Protein AF-A0A432TFU2-F1 (afdb_monomer_lite)

Secondary structure (DSSP, 8-state):
--GGGGTPPP------EEEEEEE-SS-EEEEEEETTEEEEEEEEHHHHHHHHHHHHHHHHTT-

Radius of gyration: 17.06 Å; chains: 1; bounding box: 33×34×44 Å

Sequence (63 aa):
ALDVLDSKPASHTFKIELICIVDSNNKGMYVSRTMKGEMMLPNSRLMHWAKQIFGWWYLRGYR

Structure (mmCIF, N/CA/C/O backbone):
data_AF-A0A432TFU2-F1
#
_entry.id   AF-A0A432TFU2-F1
#
loop_
_atom_site.group_PDB
_atom_site.id
_atom_site.type_symbol
_atom_site.label_atom_id
_atom_site.label_alt_id
_atom_site.label_comp_id
_atom_site.label_asym_id
_atom_site.label_entity_id
_atom_site.label_seq_id
_atom_site.pdbx_PDB_ins_code
_atom_site.Cartn_x
_atom_site.Cartn_y
_atom_site.Cartn_z
_atom_site.occupancy
_atom_site.B_iso_or_equiv
_atom_site.auth_seq_id
_atom_site.auth_comp_id
_atom_site.auth_asym_id
_atom_site.auth_atom_id
_atom_site.pdbx_PDB_model_num
ATOM 1 N N . ALA A 1 1 ? 13.023 6.557 -15.482 1.00 65.56 1 ALA A N 1
ATOM 2 C CA . ALA A 1 1 ? 12.912 7.171 -16.820 1.00 65.56 1 ALA A CA 1
ATOM 3 C C . ALA A 1 1 ? 11.974 6.307 -17.653 1.00 65.56 1 ALA A C 1
ATOM 5 O O . ALA A 1 1 ? 11.843 5.134 -17.329 1.00 65.56 1 ALA A O 1
ATOM 6 N N . LEU A 1 2 ? 11.267 6.868 -18.634 1.00 78.88 2 LEU A N 1
ATOM 7 C CA . LEU A 1 2 ? 10.362 6.089 -19.485 1.00 78.88 2 LEU A CA 1
ATOM 8 C C . LEU A 1 2 ? 11.166 5.469 -20.637 1.00 78.88 2 LEU A C 1
ATOM 10 O O . LEU A 1 2 ? 11.686 6.213 -21.461 1.00 78.88 2 LEU A O 1
ATOM 14 N N . ASP A 1 3 ? 11.239 4.135 -20.710 1.00 85.81 3 ASP A N 1
ATOM 15 C CA . ASP A 1 3 ? 12.059 3.386 -21.688 1.00 85.81 3 ASP A CA 1
ATOM 16 C C . ASP A 1 3 ? 11.788 3.772 -23.152 1.00 85.81 3 ASP A C 1
ATOM 18 O O . ASP A 1 3 ? 12.696 3.780 -23.983 1.00 85.81 3 ASP A O 1
ATOM 22 N N . VAL A 1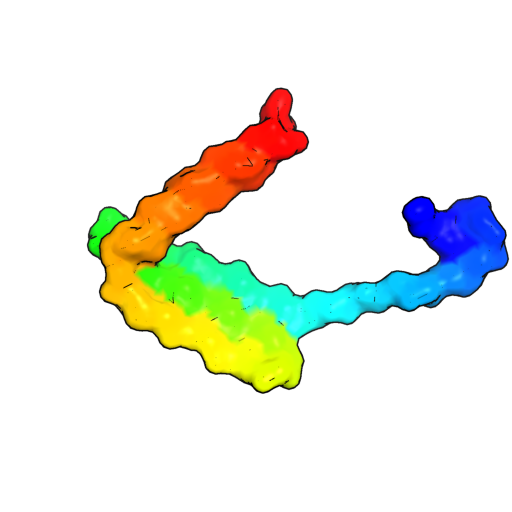 4 ? 10.544 4.160 -23.454 1.00 85.12 4 VAL A N 1
ATOM 23 C CA . VAL A 1 4 ? 10.126 4.604 -24.791 1.00 85.12 4 VAL A CA 1
ATOM 24 C C . VAL A 1 4 ? 10.857 5.869 -25.252 1.00 85.12 4 VAL A C 1
ATOM 26 O O . VAL A 1 4 ? 11.101 6.028 -26.444 1.00 85.12 4 VAL A O 1
ATOM 29 N N . LEU A 1 5 ? 11.244 6.754 -24.324 1.00 86.62 5 LEU A N 1
ATOM 30 C CA . LEU A 1 5 ? 11.980 7.981 -24.648 1.00 86.62 5 LEU A CA 1
ATOM 31 C C . LEU A 1 5 ? 13.436 7.685 -25.035 1.00 86.62 5 LEU A C 1
ATOM 33 O O . LEU A 1 5 ? 14.028 8.437 -25.802 1.00 86.62 5 LEU A O 1
ATOM 37 N N . ASP A 1 6 ? 13.971 6.554 -24.573 1.00 90.38 6 ASP A N 1
ATOM 38 C CA . ASP A 1 6 ? 15.315 6.068 -24.894 1.00 90.38 6 ASP A CA 1
ATOM 39 C C . ASP A 1 6 ? 15.316 5.086 -26.083 1.00 90.38 6 ASP A C 1
ATOM 41 O O . ASP A 1 6 ? 16.310 4.398 -26.315 1.00 90.38 6 ASP A O 1
ATOM 45 N N . SER A 1 7 ? 14.208 4.977 -26.833 1.00 88.75 7 SER A N 1
ATOM 46 C CA . SER A 1 7 ? 14.028 3.993 -27.920 1.00 88.75 7 SER A CA 1
ATOM 47 C C . SER A 1 7 ? 14.231 2.531 -27.487 1.00 88.75 7 SER A C 1
ATOM 49 O O . SER A 1 7 ? 14.569 1.671 -28.302 1.00 88.75 7 SER A O 1
ATOM 51 N N . LYS A 1 8 ? 14.022 2.227 -26.200 1.00 90.62 8 LYS A N 1
ATOM 52 C CA . LYS A 1 8 ? 14.082 0.869 -25.647 1.00 90.62 8 LYS A CA 1
ATOM 53 C C . LYS A 1 8 ? 12.671 0.279 -25.554 1.00 90.62 8 LYS A C 1
ATOM 55 O O . LYS A 1 8 ? 11.708 1.019 -25.334 1.00 90.62 8 LYS A O 1
ATOM 60 N N . PRO A 1 9 ? 12.517 -1.050 -25.700 1.00 84.75 9 PRO A N 1
ATOM 61 C CA . PRO A 1 9 ? 11.236 -1.699 -25.451 1.00 84.75 9 PRO A CA 1
ATOM 62 C C . PRO A 1 9 ? 10.804 -1.476 -23.996 1.00 84.75 9 PRO A C 1
ATOM 64 O O . PRO A 1 9 ? 11.635 -1.487 -23.087 1.00 84.75 9 PRO A O 1
ATOM 67 N N . ALA A 1 10 ? 9.502 -1.278 -23.780 1.00 86.25 10 ALA A N 1
ATOM 68 C CA . ALA A 1 10 ? 8.950 -1.052 -22.449 1.00 86.25 10 ALA A CA 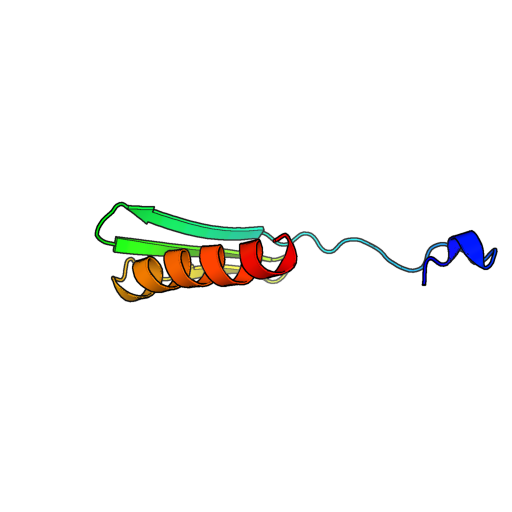1
ATOM 69 C C . ALA A 1 10 ? 9.205 -2.269 -21.548 1.00 86.25 10 ALA A C 1
ATOM 71 O O . ALA A 1 10 ? 8.715 -3.364 -21.822 1.00 86.25 10 ALA A O 1
ATOM 72 N N . SER A 1 11 ? 9.968 -2.069 -20.475 1.00 86.12 11 SER A N 1
ATOM 73 C CA . SER A 1 11 ? 10.329 -3.141 -19.540 1.00 86.12 11 SER A CA 1
ATOM 74 C C . SER A 1 11 ? 9.397 -3.226 -18.325 1.00 86.12 11 SER A C 1
ATOM 76 O O . SER A 1 11 ? 9.288 -4.272 -17.685 1.00 86.12 11 SER A O 1
ATOM 78 N N . HIS A 1 12 ? 8.694 -2.137 -18.009 1.00 85.81 12 HIS A N 1
ATOM 79 C CA . HIS A 1 12 ? 7.838 -2.040 -16.832 1.00 85.81 12 HIS A CA 1
ATOM 80 C C . HIS A 1 12 ? 6.409 -2.526 -17.106 1.00 85.81 12 HIS A C 1
ATOM 82 O O . HIS A 1 12 ? 5.697 -1.980 -17.947 1.00 85.81 12 HIS A O 1
ATOM 88 N N . THR A 1 13 ? 5.957 -3.508 -16.327 1.00 87.00 13 THR A N 1
ATOM 89 C CA . THR A 1 13 ? 4.569 -3.994 -16.307 1.00 87.00 13 THR A CA 1
ATOM 90 C C . THR A 1 13 ? 3.857 -3.568 -15.022 1.00 87.00 13 THR A C 1
ATOM 92 O O . THR A 1 13 ? 4.500 -3.278 -14.011 1.00 87.00 13 THR A O 1
ATOM 95 N N . PHE A 1 14 ? 2.522 -3.567 -15.019 1.00 85.88 14 PHE A N 1
ATOM 96 C CA . PHE A 1 14 ? 1.748 -3.298 -13.806 1.00 85.88 14 PHE A CA 1
ATOM 97 C C . PHE A 1 14 ? 1.580 -4.565 -12.963 1.00 85.88 14 PHE A C 1
ATOM 99 O O . PHE A 1 14 ? 1.417 -5.669 -13.483 1.00 85.88 14 PHE A O 1
ATOM 106 N N . LYS A 1 15 ? 1.601 -4.397 -11.641 1.00 87.88 15 LYS A N 1
ATOM 107 C CA . LYS A 1 15 ? 1.294 -5.461 -10.687 1.00 87.88 1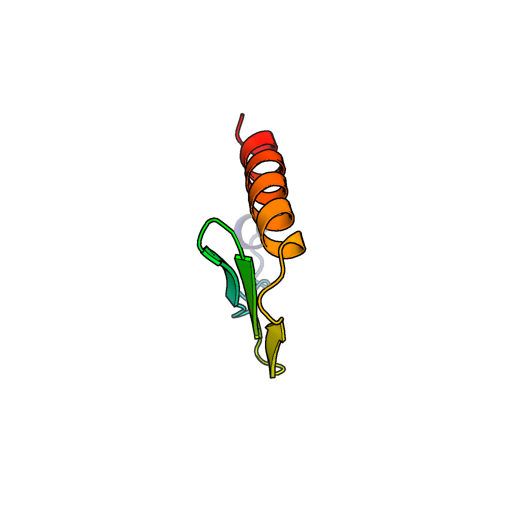5 LYS A CA 1
ATOM 108 C C . LYS A 1 15 ? -0.130 -5.261 -10.183 1.00 87.88 15 LYS A C 1
ATOM 110 O O . LYS A 1 15 ? -0.455 -4.194 -9.670 1.00 87.88 15 LYS A O 1
ATOM 115 N N . ILE A 1 16 ? -0.974 -6.275 -10.348 1.00 87.81 16 ILE A N 1
ATOM 116 C CA . ILE A 1 16 ? -2.376 -6.215 -9.927 1.00 87.81 16 ILE A CA 1
ATOM 117 C C . ILE A 1 16 ? -2.438 -6.454 -8.420 1.00 87.81 16 ILE A C 1
ATOM 119 O O . ILE A 1 16 ? -2.320 -7.589 -7.956 1.00 87.81 16 ILE A O 1
ATOM 123 N N . GLU A 1 17 ? -2.598 -5.375 -7.658 1.00 90.88 17 GLU A N 1
ATOM 124 C CA . GLU A 1 17 ? -2.780 -5.413 -6.207 1.00 90.88 17 GLU A CA 1
ATOM 125 C C . GLU A 1 17 ? -3.856 -4.412 -5.794 1.00 90.88 17 GLU A C 1
ATOM 127 O O . GLU A 1 17 ? -3.919 -3.296 -6.308 1.00 90.88 17 GLU A O 1
ATOM 132 N N . LEU A 1 18 ? -4.707 -4.820 -4.857 1.00 88.12 18 LEU A N 1
ATOM 133 C CA . LEU A 1 18 ? -5.742 -3.987 -4.267 1.00 88.12 18 LEU A CA 1
ATOM 134 C C . LEU A 1 18 ? -5.445 -3.819 -2.786 1.00 88.12 18 LEU A C 1
ATOM 136 O O . LEU A 1 18 ? -5.250 -4.795 -2.067 1.00 88.12 18 LEU A O 1
ATOM 140 N N . ILE A 1 19 ? -5.449 -2.574 -2.326 1.00 88.31 19 ILE A N 1
ATOM 141 C CA . ILE A 1 19 ? -5.367 -2.222 -0.912 1.00 88.31 19 ILE A CA 1
ATOM 142 C C . ILE A 1 19 ? -6.527 -1.275 -0.621 1.00 88.31 19 ILE A C 1
ATOM 144 O O . ILE A 1 19 ? -6.683 -0.252 -1.284 1.00 88.31 19 ILE A O 1
ATOM 148 N N . CYS A 1 20 ? -7.350 -1.617 0.365 1.00 86.06 20 CYS A N 1
ATOM 149 C CA . CYS A 1 20 ? -8.517 -0.852 0.768 1.00 86.06 20 CYS A CA 1
ATOM 150 C C . CYS A 1 20 ? -8.568 -0.718 2.292 1.00 86.06 20 CYS A C 1
ATOM 152 O O . CYS A 1 20 ? -8.414 -1.691 3.027 1.00 86.06 20 CYS A O 1
ATOM 154 N N . ILE A 1 21 ? -8.826 0.502 2.759 1.00 82.81 21 ILE A N 1
ATOM 155 C CA . ILE A 1 21 ? -9.166 0.780 4.155 1.00 82.81 21 ILE A CA 1
ATOM 156 C C . ILE A 1 21 ? -10.637 1.185 4.172 1.00 82.81 21 ILE A C 1
ATOM 158 O O . ILE A 1 21 ? -10.991 2.267 3.688 1.00 82.81 21 ILE A O 1
ATOM 162 N N . VAL A 1 22 ? -11.490 0.316 4.703 1.00 81.19 22 VAL A N 1
ATOM 163 C CA . VAL A 1 22 ? -12.928 0.553 4.860 1.00 81.19 22 VAL A CA 1
ATOM 164 C C . VAL A 1 22 ? -13.148 1.139 6.248 1.00 81.19 22 VAL A C 1
ATOM 166 O O . VAL A 1 22 ? -12.824 0.494 7.237 1.00 81.19 22 VAL A O 1
ATOM 169 N N . ASP A 1 23 ? -13.674 2.356 6.338 1.00 76.06 23 ASP A N 1
ATOM 170 C CA . ASP A 1 23 ? -13.972 3.007 7.617 1.00 76.06 23 ASP A CA 1
ATOM 171 C C . ASP A 1 23 ? -15.487 3.047 7.839 1.00 76.06 23 ASP A C 1
ATOM 173 O O . ASP A 1 23 ? -16.241 3.466 6.965 1.00 76.06 23 ASP A O 1
ATOM 177 N N . SER A 1 24 ? -15.941 2.581 8.998 1.00 74.88 24 SER A N 1
ATOM 178 C CA . SER A 1 24 ? -17.336 2.605 9.446 1.00 74.88 24 SER A CA 1
ATOM 179 C C . SER A 1 24 ? -17.456 3.470 10.699 1.00 74.88 24 SER A C 1
ATOM 181 O O . SER A 1 24 ? -17.855 2.965 11.746 1.00 74.88 24 SER A O 1
ATOM 183 N N . ASN A 1 25 ? -17.065 4.749 10.593 1.00 69.38 25 ASN A N 1
ATOM 184 C CA . ASN A 1 25 ? -17.179 5.870 11.553 1.00 69.38 25 ASN A CA 1
ATOM 185 C C . ASN A 1 25 ? -16.576 5.681 12.970 1.00 69.38 25 ASN A C 1
ATOM 187 O O . ASN A 1 25 ? -16.173 6.640 13.613 1.00 69.38 25 ASN A O 1
ATOM 191 N N . ASN A 1 26 ? -16.518 4.456 13.490 1.00 66.94 26 ASN A N 1
ATOM 192 C CA . ASN A 1 26 ? -16.066 4.087 14.832 1.00 66.94 26 ASN A CA 1
ATOM 193 C C . ASN A 1 26 ? -15.175 2.822 14.809 1.00 66.94 26 ASN A C 1
ATOM 195 O O . ASN A 1 26 ? -14.619 2.425 15.836 1.00 66.94 26 ASN A O 1
ATOM 199 N N . LYS A 1 27 ? -15.064 2.158 13.649 1.00 68.88 27 LYS A N 1
ATOM 200 C CA . LYS A 1 27 ? -14.261 0.952 13.395 1.00 68.88 27 LYS A CA 1
ATOM 201 C C . LYS A 1 27 ? -13.757 0.991 11.952 1.00 68.88 27 LYS A C 1
ATOM 203 O O . LYS A 1 27 ? -14.526 1.364 11.074 1.00 68.88 27 LYS A O 1
ATOM 208 N N . GLY A 1 28 ? -12.523 0.555 11.709 1.00 76.00 28 GLY A N 1
ATOM 209 C CA . GLY A 1 28 ? -11.984 0.403 10.357 1.00 76.00 28 GLY A CA 1
ATOM 210 C C . GLY A 1 28 ? -11.496 -1.017 10.076 1.00 76.00 28 GLY A C 1
ATOM 211 O O . GLY A 1 28 ? -11.002 -1.691 10.980 1.00 76.00 28 GLY A O 1
ATOM 212 N N . MET A 1 29 ? -11.604 -1.439 8.819 1.00 82.56 29 MET A N 1
ATOM 213 C CA . MET A 1 29 ? -11.147 -2.721 8.286 1.00 82.56 29 MET A CA 1
ATOM 214 C C . MET A 1 29 ? -10.080 -2.482 7.221 1.00 82.56 29 MET A C 1
ATOM 216 O O . MET A 1 29 ? -10.241 -1.609 6.367 1.00 82.56 29 MET A O 1
ATOM 220 N N . TYR A 1 30 ? -9.021 -3.283 7.235 1.00 84.81 30 TYR A N 1
ATOM 221 C CA . TYR A 1 30 ? -8.036 -3.300 6.157 1.00 84.81 30 TYR A CA 1
ATOM 222 C C . TYR A 1 30 ? -8.241 -4.543 5.304 1.00 84.81 30 TYR A C 1
ATOM 224 O O . TYR A 1 30 ? -8.325 -5.650 5.835 1.00 84.81 30 TYR A O 1
ATOM 232 N N . VAL A 1 31 ? -8.302 -4.349 3.993 1.00 85.94 31 VAL A N 1
ATOM 233 C CA . VAL A 1 31 ? -8.405 -5.409 2.995 1.00 85.94 31 VAL A CA 1
ATOM 234 C C . VAL A 1 31 ? -7.256 -5.229 2.020 1.00 85.94 31 VAL A C 1
ATOM 236 O O . VAL A 1 31 ? -7.160 -4.192 1.366 1.00 85.94 31 VAL A O 1
ATOM 239 N N . SER A 1 32 ? -6.408 -6.239 1.881 1.00 89.00 32 SER A N 1
ATOM 240 C CA . SER A 1 32 ? -5.482 -6.331 0.761 1.00 89.00 32 SER A CA 1
ATOM 241 C C . SER A 1 32 ? -5.720 -7.602 -0.031 1.00 89.00 32 SER A C 1
ATOM 243 O O . SER A 1 32 ? -5.947 -8.677 0.521 1.00 89.00 32 SER A O 1
ATOM 245 N N . ARG A 1 33 ? -5.683 -7.473 -1.353 1.00 88.19 33 ARG A N 1
ATOM 246 C CA . ARG A 1 33 ? -5.685 -8.593 -2.285 1.00 88.19 33 ARG A CA 1
ATOM 247 C C . ARG A 1 33 ? -4.487 -8.448 -3.195 1.00 88.19 33 ARG A C 1
ATOM 249 O O . ARG A 1 33 ? -4.310 -7.430 -3.858 1.00 88.19 33 ARG A O 1
ATOM 256 N N . THR A 1 34 ? -3.656 -9.471 -3.204 1.00 88.62 34 THR A N 1
ATOM 257 C CA . THR A 1 34 ? -2.476 -9.558 -4.056 1.00 88.62 34 THR A CA 1
ATOM 258 C C . THR A 1 34 ? -2.509 -10.891 -4.785 1.00 88.62 34 THR A C 1
ATOM 260 O O . THR A 1 34 ? -3.191 -11.821 -4.358 1.00 88.62 34 THR A O 1
ATOM 263 N N . MET A 1 35 ? -1.704 -11.036 -5.836 1.00 85.81 35 MET A N 1
ATOM 264 C CA . MET A 1 35 ? -1.542 -12.327 -6.521 1.00 85.81 35 MET A CA 1
ATOM 265 C C . MET A 1 35 ? -1.021 -13.449 -5.600 1.00 85.81 35 MET A C 1
ATOM 267 O O . MET A 1 35 ? -1.109 -14.618 -5.954 1.00 85.81 35 MET A O 1
ATOM 271 N N . LYS A 1 36 ? -0.462 -13.107 -4.428 1.00 85.44 36 LYS A N 1
ATOM 272 C CA . LYS A 1 36 ? 0.046 -14.065 -3.434 1.00 85.44 36 LYS A CA 1
ATOM 273 C C . LYS A 1 36 ? -0.991 -14.457 -2.379 1.00 85.44 36 LYS A C 1
ATOM 275 O O . LYS A 1 36 ? -0.733 -15.376 -1.609 1.00 85.44 36 LYS A O 1
ATOM 280 N N . GLY A 1 37 ? -2.127 -13.763 -2.318 1.00 83.62 37 GLY A N 1
ATOM 281 C CA . GLY A 1 37 ? -3.169 -14.026 -1.335 1.00 83.62 37 GLY A CA 1
ATOM 282 C C . GLY A 1 37 ? -3.928 -12.781 -0.896 1.00 83.62 37 GLY A C 1
ATOM 283 O O . GLY A 1 37 ? -3.630 -11.648 -1.296 1.00 83.62 37 GLY A O 1
ATOM 284 N N . GLU A 1 38 ? -4.919 -13.024 -0.045 1.00 88.19 38 GLU A N 1
ATOM 285 C CA . GLU A 1 38 ? -5.834 -12.021 0.487 1.00 88.19 38 GLU A CA 1
ATOM 286 C C . GLU A 1 38 ? -5.636 -11.893 2.000 1.00 88.19 38 GLU A C 1
ATOM 288 O O . GLU A 1 38 ? -5.518 -12.895 2.704 1.00 88.19 38 GLU A O 1
ATOM 293 N N . MET A 1 39 ? -5.599 -10.662 2.507 1.00 86.00 39 MET A N 1
ATOM 294 C CA . MET A 1 39 ? -5.502 -10.378 3.934 1.00 86.00 39 MET A CA 1
ATOM 295 C C . MET A 1 39 ? -6.613 -9.417 4.339 1.00 86.00 39 MET A C 1
ATOM 297 O O . MET A 1 39 ? -6.757 -8.333 3.774 1.00 86.00 39 MET A O 1
ATOM 301 N N . MET A 1 40 ? -7.389 -9.812 5.344 1.00 85.62 40 MET A N 1
ATOM 302 C CA . MET A 1 40 ? -8.431 -8.984 5.937 1.00 85.62 40 MET A CA 1
ATOM 303 C C . MET A 1 40 ? -8.148 -8.835 7.428 1.00 85.62 40 MET A C 1
ATOM 305 O O . MET A 1 40 ? -8.204 -9.812 8.172 1.00 85.62 40 MET A O 1
ATOM 309 N N . LEU A 1 41 ? -7.810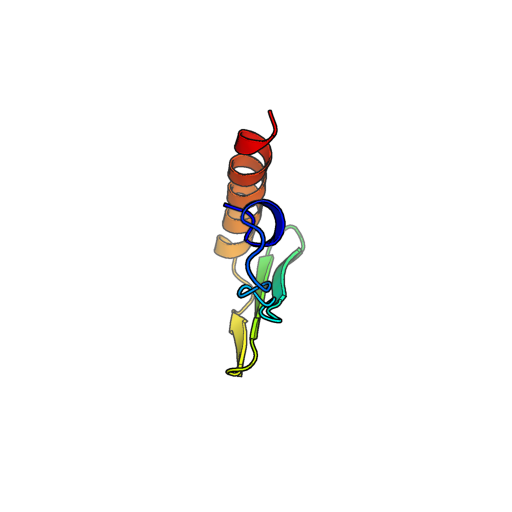 -7.621 7.864 1.00 79.44 41 LEU A N 1
ATOM 310 C CA . LEU A 1 41 ? -7.596 -7.349 9.283 1.00 79.44 41 LEU A CA 1
ATOM 311 C C . LEU A 1 41 ? -8.928 -7.019 9.958 1.00 79.44 41 LEU A C 1
ATOM 313 O O . LEU A 1 41 ? -9.740 -6.299 9.374 1.00 79.44 41 LEU A O 1
ATOM 317 N N . PRO A 1 42 ? -9.154 -7.507 11.189 1.00 76.12 42 PRO A N 1
ATOM 318 C CA . PRO A 1 42 ? -10.400 -7.287 11.903 1.00 76.12 42 PRO A CA 1
ATOM 319 C C . PRO A 1 42 ? -10.640 -5.806 12.208 1.00 76.12 42 PRO A C 1
ATOM 321 O O . PRO A 1 42 ? -9.715 -5.002 12.354 1.00 76.12 42 PRO A O 1
ATOM 324 N N . ASN A 1 43 ? -11.923 -5.479 12.354 1.00 72.50 43 ASN A N 1
ATOM 325 C CA . ASN A 1 43 ? -12.407 -4.140 12.660 1.00 72.50 43 ASN A CA 1
ATOM 326 C C . ASN A 1 43 ? -11.779 -3.583 13.945 1.00 72.50 43 ASN A C 1
ATOM 328 O O . ASN A 1 43 ? -12.132 -4.006 15.046 1.00 72.50 43 ASN A O 1
ATOM 332 N N . SER A 1 44 ? -10.894 -2.592 13.817 1.00 72.38 44 SER A N 1
ATOM 333 C CA . SER A 1 44 ? -10.232 -1.943 14.953 1.00 72.38 44 SER A CA 1
ATOM 334 C C . SER A 1 44 ? -10.300 -0.420 14.855 1.00 72.38 44 SER A C 1
ATOM 336 O O . SER A 1 44 ? -10.357 0.159 13.769 1.00 72.38 44 SER A O 1
ATOM 338 N N . ARG A 1 45 ? -10.277 0.258 16.010 1.00 76.56 45 ARG A N 1
ATOM 339 C CA . ARG A 1 45 ? -10.183 1.729 16.082 1.00 76.56 45 ARG A CA 1
ATOM 340 C C . ARG A 1 45 ? -8.854 2.264 15.543 1.00 76.56 45 ARG A C 1
ATOM 342 O O . ARG A 1 45 ? -8.791 3.413 15.124 1.00 76.56 45 ARG A O 1
ATOM 349 N N . LEU A 1 46 ? -7.811 1.435 15.508 1.00 73.38 46 LEU A N 1
ATOM 350 C CA . LEU A 1 46 ? -6.514 1.800 14.936 1.00 73.38 46 LEU A CA 1
ATOM 351 C C . LEU A 1 46 ? -6.610 2.055 13.427 1.00 73.38 46 LEU A C 1
ATOM 353 O O . LEU A 1 46 ? -5.999 2.991 12.918 1.00 73.38 46 LEU A O 1
ATOM 357 N N . MET A 1 47 ? -7.427 1.277 12.713 1.00 72.12 47 MET A N 1
ATOM 358 C CA . MET A 1 47 ? -7.615 1.455 11.269 1.00 72.12 47 MET A CA 1
ATOM 359 C C . MET A 1 47 ? -8.364 2.746 10.912 1.00 72.12 47 MET A C 1
ATOM 361 O O . MET A 1 47 ? -8.126 3.310 9.846 1.00 72.12 47 MET A O 1
ATOM 365 N N . HIS A 1 48 ? -9.206 3.258 11.815 1.00 75.06 48 HIS A N 1
ATOM 366 C CA . HIS A 1 48 ? -9.842 4.567 11.649 1.00 75.06 48 HIS A CA 1
ATOM 367 C C . HIS A 1 48 ? -8.794 5.697 11.621 1.00 75.06 48 HIS A C 1
ATOM 369 O O . HIS A 1 48 ? -8.777 6.521 10.709 1.00 75.06 48 HIS A O 1
ATOM 375 N N . TRP A 1 49 ? -7.836 5.679 12.553 1.00 77.00 49 TRP A N 1
ATOM 376 C CA . TRP A 1 49 ? -6.720 6.633 12.550 1.00 77.00 49 TRP A CA 1
ATOM 377 C C . TRP A 1 49 ? -5.802 6.454 11.338 1.00 77.00 49 TRP A C 1
ATOM 379 O O . TRP A 1 49 ? -5.382 7.442 10.737 1.00 77.00 49 TRP A O 1
ATOM 389 N N . ALA A 1 50 ? -5.545 5.209 10.924 1.00 80.50 50 ALA A N 1
ATOM 390 C CA . ALA A 1 50 ? -4.753 4.924 9.729 1.00 80.50 50 ALA A CA 1
ATOM 391 C C . ALA A 1 50 ? -5.361 5.560 8.464 1.00 80.50 50 ALA A C 1
ATOM 393 O O . ALA A 1 50 ? -4.631 6.133 7.657 1.00 80.50 50 ALA A O 1
ATOM 394 N N . LYS A 1 51 ? -6.694 5.532 8.317 1.00 80.38 51 LYS A N 1
ATOM 395 C CA . LYS A 1 51 ? -7.416 6.203 7.220 1.00 80.38 51 LYS A CA 1
ATOM 396 C C . LYS A 1 51 ? -7.172 7.717 7.223 1.00 80.38 51 LYS A C 1
ATOM 398 O O . LYS A 1 51 ? -6.916 8.299 6.170 1.00 80.38 51 LYS A O 1
ATOM 403 N N . GLN A 1 52 ? -7.225 8.341 8.398 1.00 81.44 52 GLN A N 1
ATOM 404 C CA . GLN A 1 52 ? -7.056 9.786 8.551 1.00 81.44 52 GLN A CA 1
ATOM 405 C C . GLN A 1 52 ? -5.613 10.229 8.241 1.00 81.44 52 GLN A C 1
ATOM 407 O O . GLN A 1 52 ? -5.401 11.178 7.485 1.00 81.44 52 GLN A O 1
ATOM 412 N N . ILE A 1 53 ? -4.620 9.482 8.742 1.00 85.81 53 ILE A N 1
ATOM 413 C CA . ILE A 1 53 ? -3.192 9.715 8.464 1.00 85.81 53 ILE A CA 1
ATOM 414 C C . ILE A 1 53 ? -2.888 9.517 6.975 1.00 85.81 53 ILE A C 1
ATOM 416 O O . ILE A 1 53 ? -2.180 10.334 6.384 1.00 85.81 53 ILE A O 1
ATOM 420 N N . PHE A 1 54 ? -3.449 8.473 6.352 1.00 85.31 54 PHE A N 1
ATOM 421 C CA . PHE A 1 54 ? -3.268 8.210 4.924 1.00 85.31 54 PHE A CA 1
ATOM 422 C C . PHE A 1 54 ? -3.747 9.384 4.067 1.00 85.31 54 PHE A C 1
ATOM 424 O O . PHE A 1 54 ? -3.025 9.812 3.173 1.00 85.31 54 PHE A O 1
ATOM 431 N N . GLY A 1 55 ? -4.924 9.945 4.364 1.00 84.56 55 GLY A N 1
ATOM 432 C CA . GLY A 1 55 ? -5.449 11.103 3.638 1.00 84.56 55 GLY A CA 1
ATOM 433 C C . GLY A 1 55 ? -4.542 12.331 3.748 1.00 84.56 55 GLY A C 1
ATOM 434 O O . GLY A 1 55 ? -4.232 12.956 2.735 1.00 84.56 55 GLY A O 1
ATOM 435 N N . TRP A 1 56 ? -4.066 12.644 4.958 1.00 87.81 56 TRP A N 1
ATOM 436 C CA . TRP A 1 56 ? -3.135 13.756 5.173 1.00 87.81 56 TRP A CA 1
ATOM 437 C C . TRP A 1 56 ? -1.812 13.557 4.424 1.00 87.81 56 TRP A C 1
ATOM 439 O O . TRP A 1 56 ? -1.364 14.463 3.723 1.00 87.81 56 TRP A O 1
ATOM 449 N N . TRP A 1 57 ? -1.206 12.371 4.530 1.00 89.00 57 TRP A N 1
ATOM 450 C CA . TRP A 1 57 ? 0.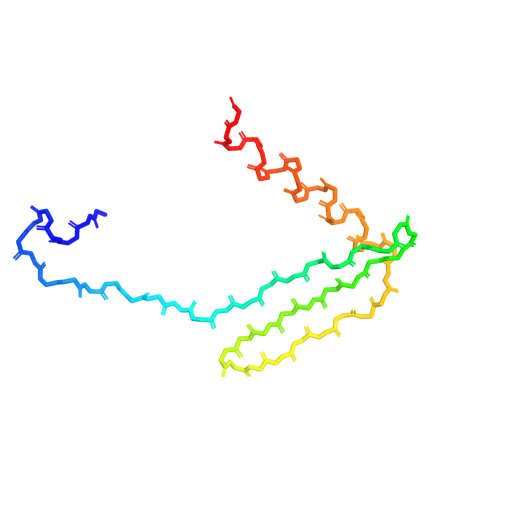068 12.068 3.878 1.00 89.00 57 TRP A CA 1
ATOM 451 C C . TRP A 1 57 ? -0.052 12.049 2.351 1.00 89.00 57 TRP A C 1
ATOM 453 O O . TRP A 1 57 ? 0.779 12.642 1.668 1.00 89.00 57 TRP A O 1
ATOM 463 N N . TYR A 1 58 ? -1.113 11.433 1.819 1.00 87.00 58 TYR A N 1
ATOM 464 C CA . TYR A 1 58 ? -1.376 11.374 0.383 1.00 87.00 58 TYR A CA 1
ATOM 465 C C . TYR A 1 58 ? -1.575 12.773 -0.202 1.00 87.00 58 TYR A C 1
ATOM 467 O O . TYR A 1 58 ? -0.893 13.146 -1.150 1.00 87.00 58 TYR A O 1
ATOM 475 N N . LEU A 1 59 ? -2.458 13.585 0.394 1.00 87.00 59 LEU A N 1
ATOM 476 C CA . LEU A 1 59 ? -2.751 14.931 -0.107 1.00 87.00 59 LEU A CA 1
ATOM 477 C C . LEU A 1 59 ? -1.582 15.903 0.058 1.00 87.00 59 LEU A C 1
ATOM 479 O O . LEU A 1 59 ? -1.489 16.854 -0.710 1.00 87.00 59 LEU A O 1
ATOM 483 N N . ARG A 1 60 ? -0.675 15.669 1.013 1.00 88.62 60 ARG A N 1
ATOM 484 C CA . ARG A 1 60 ? 0.535 16.484 1.185 1.00 88.62 60 ARG A CA 1
ATOM 485 C C . ARG A 1 60 ? 1.458 16.450 -0.038 1.00 88.62 60 ARG A C 1
ATOM 487 O O . ARG A 1 60 ? 2.217 17.386 -0.223 1.00 88.62 60 ARG A O 1
ATOM 494 N N . GLY A 1 61 ? 1.414 15.398 -0.856 1.00 82.69 61 GLY A N 1
ATOM 495 C CA . GLY A 1 61 ? 2.194 15.334 -2.098 1.00 82.69 61 GLY A CA 1
ATOM 496 C C . GLY A 1 61 ? 1.574 16.101 -3.271 1.00 82.69 61 GLY A C 1
ATOM 497 O O . GLY A 1 61 ? 2.266 16.367 -4.248 1.00 82.69 61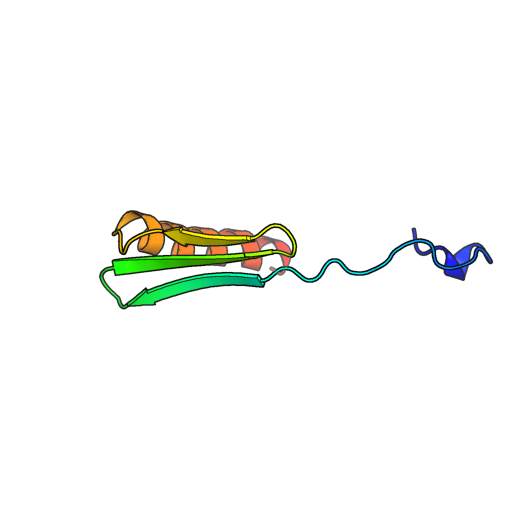 GLY A O 1
ATOM 498 N N . TYR A 1 62 ? 0.285 16.443 -3.184 1.00 83.38 62 TYR A N 1
ATOM 499 C CA . TYR A 1 62 ? -0.472 17.117 -4.248 1.00 83.38 62 TYR A CA 1
ATOM 500 C C . TYR A 1 62 ? -0.821 18.575 -3.920 1.00 83.38 62 TYR A C 1
ATOM 502 O O . TYR A 1 62 ? -1.389 19.264 -4.766 1.00 83.38 62 TYR A O 1
ATOM 510 N N . ARG A 1 63 ? -0.533 19.021 -2.694 1.00 68.69 63 ARG A N 1
ATOM 511 C CA . ARG A 1 63 ? -0.681 20.403 -2.226 1.00 68.69 63 ARG A CA 1
ATOM 512 C C . ARG A 1 63 ? 0.690 21.040 -2.107 1.00 68.69 63 ARG A C 1
ATOM 514 O O . ARG A 1 63 ? 0.819 22.188 -2.570 1.00 68.69 63 ARG A O 1
#

Foldseek 3Di:
DQCVVVVHPGPDDDFDKDWDWADDPQWIWIWIDGPVGIDIDDTDNVSVVVVVVCVVVVVVVVD

pLDDT: mean 82.43, std 6.51, range [65.56, 90.88]